Protein AF-A0A9E3K6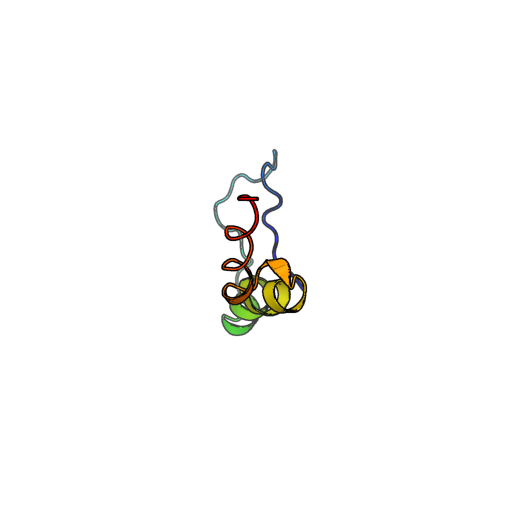D5-F1 (afdb_monomer)

Structure (mmCIF, N/CA/C/O backbone):
data_AF-A0A9E3K6D5-F1
#
_entry.id   AF-A0A9E3K6D5-F1
#
loop_
_atom_site.group_PDB
_atom_site.id
_atom_site.type_symbol
_atom_site.label_atom_id
_atom_site.label_alt_id
_atom_site.label_comp_id
_atom_site.label_asym_id
_atom_site.label_entity_id
_atom_site.label_seq_id
_atom_site.pdbx_PDB_ins_code
_atom_site.Cartn_x
_atom_site.Cartn_y
_atom_site.Cartn_z
_atom_site.occupancy
_atom_site.B_iso_or_equiv
_atom_site.auth_seq_id
_atom_site.auth_comp_id
_atom_site.auth_asym_id
_atom_site.auth_atom_id
_atom_site.pdbx_PDB_model_num
ATOM 1 N N . LEU A 1 1 ? -0.992 -12.111 2.621 1.00 84.38 1 LEU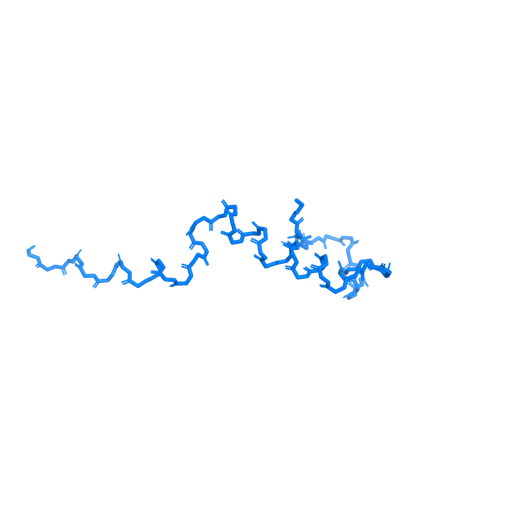 A N 1
ATOM 2 C CA . LEU A 1 1 ? -0.082 -11.299 1.782 1.00 84.38 1 LEU A CA 1
ATOM 3 C C . LEU A 1 1 ? -0.452 -9.832 1.951 1.00 84.38 1 LEU A C 1
ATOM 5 O O . LEU A 1 1 ? -1.618 -9.513 1.751 1.00 84.38 1 LEU A O 1
ATOM 9 N N . LEU A 1 2 ? 0.481 -8.981 2.370 1.00 91.38 2 LEU A N 1
ATOM 10 C CA . LEU A 1 2 ? 0.270 -7.538 2.536 1.00 91.38 2 LEU A CA 1
ATOM 11 C C . LEU A 1 2 ? 1.276 -6.790 1.656 1.00 91.38 2 LEU A C 1
ATOM 13 O O . LEU A 1 2 ? 2.387 -7.278 1.461 1.00 91.38 2 LEU A O 1
ATOM 17 N N . PHE A 1 3 ? 0.872 -5.634 1.134 1.00 90.12 3 PHE A N 1
ATOM 18 C CA . PHE A 1 3 ? 1.746 -4.734 0.384 1.00 90.12 3 PHE A CA 1
ATOM 19 C C . PHE A 1 3 ? 2.393 -3.690 1.310 1.00 90.12 3 PHE A C 1
ATOM 21 O O . PHE A 1 3 ? 1.721 -3.149 2.186 1.00 90.12 3 PHE A O 1
ATOM 28 N N . SER A 1 4 ? 3.680 -3.402 1.103 1.00 87.44 4 SER A N 1
ATOM 29 C CA . SER A 1 4 ? 4.426 -2.326 1.767 1.00 87.44 4 SER A CA 1
ATOM 30 C C . SER A 1 4 ? 5.403 -1.712 0.768 1.00 87.44 4 SER A C 1
ATOM 32 O O . SER A 1 4 ? 6.057 -2.450 0.035 1.00 87.44 4 SER A O 1
ATOM 34 N N . THR A 1 5 ? 5.500 -0.382 0.741 1.00 82.69 5 THR A N 1
ATOM 35 C CA . THR A 1 5 ? 6.514 0.346 -0.044 1.00 82.69 5 THR A CA 1
ATOM 36 C C . THR A 1 5 ? 7.854 0.447 0.679 1.00 82.69 5 THR A C 1
ATOM 38 O O . THR A 1 5 ? 8.853 0.776 0.051 1.00 82.69 5 THR A O 1
ATOM 41 N N . ASP A 1 6 ? 7.845 0.206 1.996 1.00 78.88 6 ASP A N 1
ATOM 42 C CA . ASP A 1 6 ? 9.009 0.225 2.889 1.00 78.88 6 ASP A CA 1
ATOM 43 C C . ASP A 1 6 ? 9.802 1.564 2.865 1.00 78.88 6 ASP A C 1
ATOM 45 O O . ASP A 1 6 ? 10.978 1.667 3.178 1.00 78.88 6 ASP A O 1
ATOM 49 N N . TYR A 1 7 ? 9.121 2.670 2.547 1.00 74.25 7 TYR A N 1
ATOM 50 C CA . TYR A 1 7 ? 9.713 4.014 2.503 1.00 74.25 7 TYR A CA 1
ATOM 51 C C . TYR A 1 7 ? 10.217 4.517 3.883 1.00 74.25 7 TYR A C 1
ATOM 53 O O . TYR A 1 7 ? 9.495 4.360 4.872 1.00 74.25 7 TYR A O 1
ATOM 61 N N . PRO A 1 8 ? 11.359 5.241 3.967 1.00 76.00 8 PRO A N 1
ATOM 62 C CA . PRO A 1 8 ? 12.264 5.632 2.883 1.00 76.00 8 PRO A CA 1
ATOM 63 C C . PRO A 1 8 ? 13.286 4.542 2.547 1.00 76.00 8 PRO A C 1
ATOM 65 O O . PRO A 1 8 ? 14.050 4.085 3.396 1.00 76.00 8 PRO A O 1
ATOM 68 N N . HIS A 1 9 ? 13.340 4.171 1.271 1.00 68.69 9 HIS A N 1
ATOM 69 C CA . HIS A 1 9 ? 14.348 3.269 0.729 1.00 68.69 9 HIS A CA 1
ATOM 70 C C . HIS A 1 9 ? 15.376 4.039 -0.085 1.00 68.69 9 HIS A C 1
ATOM 72 O O . HIS A 1 9 ? 15.018 4.802 -0.973 1.00 68.69 9 HIS A O 1
ATOM 78 N N . TRP A 1 10 ? 16.660 3.802 0.193 1.00 63.03 10 TRP A N 1
ATOM 79 C CA . TRP A 1 10 ? 17.774 4.383 -0.564 1.00 63.03 10 TRP A CA 1
ATOM 80 C C . TRP A 1 10 ? 17.779 3.912 -2.030 1.00 63.03 10 TRP A C 1
ATOM 82 O O . TRP A 1 10 ? 18.249 4.635 -2.897 1.00 63.03 10 TRP A O 1
ATOM 92 N N . GLN A 1 11 ? 17.281 2.704 -2.324 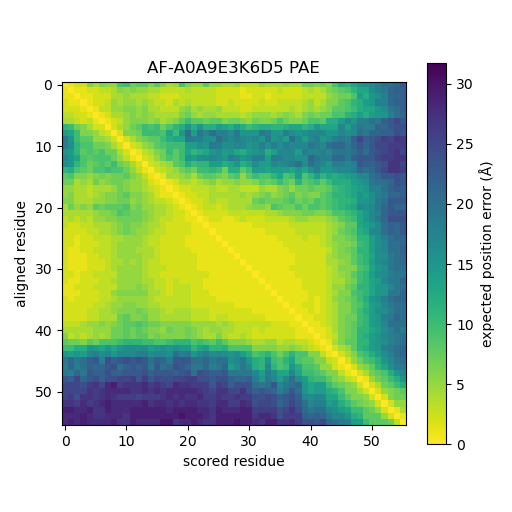1.00 66.94 11 GLN A N 1
ATOM 93 C CA . GLN A 1 11 ? 17.505 2.024 -3.608 1.00 66.94 11 GLN A CA 1
ATOM 94 C C . GLN A 1 11 ? 16.233 1.833 -4.453 1.00 66.94 11 GLN A C 1
ATOM 96 O O . GLN A 1 11 ? 16.095 0.836 -5.160 1.00 66.94 11 GLN A O 1
ATOM 101 N N . PHE A 1 12 ? 15.284 2.764 -4.372 1.00 66.81 12 PHE A N 1
ATOM 102 C CA . PHE A 1 12 ? 14.068 2.711 -5.180 1.00 66.81 12 PHE A CA 1
ATOM 103 C C . PHE A 1 12 ? 14.004 3.920 -6.121 1.00 66.81 12 PHE A C 1
ATOM 105 O O . PHE A 1 12 ? 13.502 4.975 -5.754 1.00 66.81 12 PHE A O 1
ATOM 112 N N . ASP A 1 13 ? 14.536 3.751 -7.334 1.00 64.19 13 ASP A N 1
ATOM 113 C CA . ASP A 1 13 ? 14.628 4.797 -8.370 1.00 64.19 13 ASP A CA 1
ATOM 114 C C . ASP A 1 13 ? 13.398 4.852 -9.308 1.00 64.19 13 ASP A C 1
ATOM 116 O O . ASP A 1 13 ? 13.458 5.464 -10.374 1.00 64.19 13 ASP A O 1
ATOM 120 N N . GLY A 1 14 ? 12.285 4.183 -8.978 1.00 67.81 14 GLY A N 1
ATOM 121 C CA . GLY A 1 14 ? 11.138 4.054 -9.888 1.00 67.81 14 GLY A CA 1
ATOM 122 C C . GLY A 1 14 ? 9.779 4.283 -9.234 1.00 67.81 14 GLY A C 1
ATOM 123 O O . GLY A 1 14 ? 9.604 4.036 -8.053 1.00 67.81 14 GLY A O 1
ATOM 124 N N . ASP A 1 15 ? 8.784 4.689 -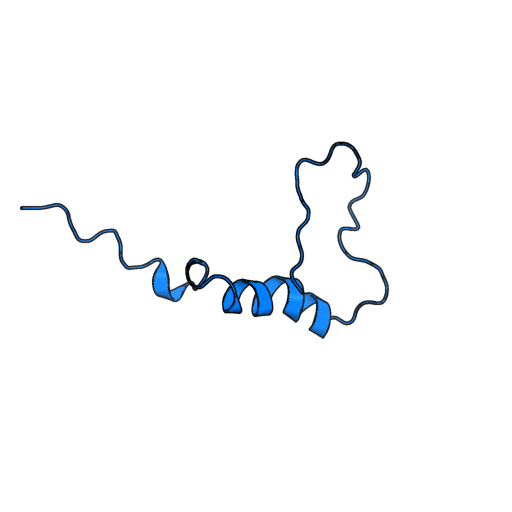10.023 1.00 70.50 15 ASP A N 1
ATOM 125 C CA . ASP A 1 15 ? 7.402 4.898 -9.550 1.00 70.50 15 ASP A CA 1
ATOM 126 C C . ASP A 1 15 ? 6.533 3.626 -9.632 1.00 70.50 15 ASP A C 1
ATOM 128 O O . ASP A 1 15 ? 5.384 3.589 -9.182 1.00 70.50 15 ASP A O 1
ATOM 132 N N . ALA A 1 16 ? 7.068 2.552 -10.223 1.00 76.88 16 ALA A N 1
ATOM 133 C CA . ALA A 1 16 ? 6.366 1.289 -10.423 1.00 76.88 16 ALA A CA 1
ATOM 134 C C . ALA A 1 16 ? 6.387 0.434 -9.145 1.00 76.88 16 ALA A C 1
ATOM 136 O O . ALA A 1 16 ? 7.116 -0.549 -9.036 1.00 76.88 16 ALA A O 1
ATOM 137 N N . ALA A 1 17 ? 5.565 0.813 -8.166 1.00 79.56 17 ALA A N 1
ATOM 138 C CA . ALA A 1 17 ? 5.482 0.136 -6.872 1.00 79.56 17 ALA A CA 1
ATOM 139 C C . ALA A 1 17 ? 4.847 -1.270 -6.940 1.00 79.56 17 ALA A C 1
ATOM 141 O O . ALA A 1 17 ? 5.004 -2.066 -6.016 1.00 79.56 17 ALA A O 1
ATOM 142 N N . LEU A 1 18 ? 4.129 -1.587 -8.023 1.00 85.31 18 LEU A N 1
ATOM 143 C CA . LEU A 1 18 ? 3.483 -2.883 -8.228 1.00 85.31 18 LEU A CA 1
ATOM 144 C C . LEU A 1 18 ? 4.069 -3.613 -9.446 1.00 85.31 18 LEU A C 1
ATOM 146 O O . LEU A 1 18 ? 4.284 -2.989 -10.487 1.00 85.31 18 LEU A O 1
ATOM 150 N N . PRO A 1 19 ? 4.278 -4.939 -9.356 1.00 82.94 19 PRO A N 1
ATOM 151 C CA . PRO A 1 19 ? 4.732 -5.735 -10.488 1.00 82.94 19 PRO A CA 1
ATOM 152 C C . PRO A 1 19 ? 3.662 -5.810 -11.585 1.00 82.94 19 PRO A C 1
ATOM 154 O O . PRO A 1 19 ? 2.467 -5.934 -11.313 1.00 82.94 19 PRO A O 1
ATOM 157 N N . MET A 1 20 ? 4.103 -5.791 -12.842 1.00 85.75 20 MET A N 1
ATOM 158 C CA . MET A 1 20 ? 3.240 -5.993 -14.010 1.00 85.75 20 MET A CA 1
ATOM 159 C C . MET A 1 20 ? 2.630 -7.406 -14.005 1.00 85.75 20 MET A C 1
ATOM 161 O O . MET 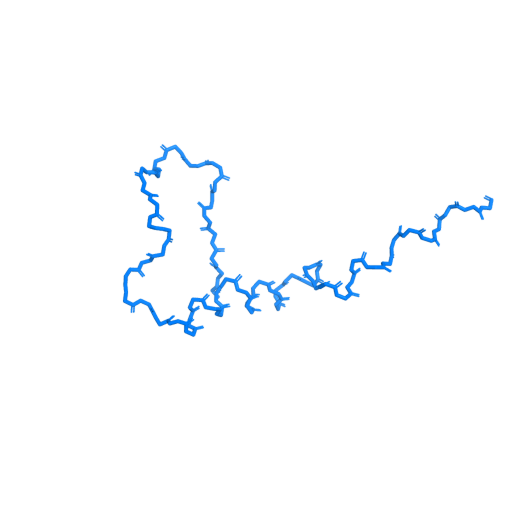A 1 20 ? 3.287 -8.372 -13.624 1.00 85.75 20 MET A O 1
ATOM 165 N N . GLY A 1 21 ? 1.386 -7.542 -14.473 1.00 89.00 21 GLY A N 1
ATOM 166 C CA . GLY A 1 21 ? 0.726 -8.846 -14.648 1.00 89.00 21 GLY A CA 1
ATOM 167 C C . GLY A 1 21 ? -0.008 -9.390 -13.416 1.00 89.00 21 GLY A C 1
ATOM 168 O O . GLY A 1 21 ? -0.559 -10.488 -13.473 1.00 89.00 21 GLY A O 1
ATOM 169 N N . ILE A 1 22 ? -0.063 -8.632 -12.319 1.00 91.81 22 ILE A N 1
ATOM 170 C CA . ILE A 1 22 ? -0.923 -8.949 -11.176 1.00 91.81 22 ILE A CA 1
ATOM 171 C C . ILE A 1 22 ? -2.383 -8.565 -11.469 1.00 91.81 22 ILE A C 1
ATOM 173 O O . ILE A 1 22 ? -2.653 -7.529 -12.076 1.00 91.81 22 ILE A O 1
ATOM 177 N N . SER A 1 23 ? -3.343 -9.391 -11.041 1.00 94.25 23 SER A N 1
ATOM 178 C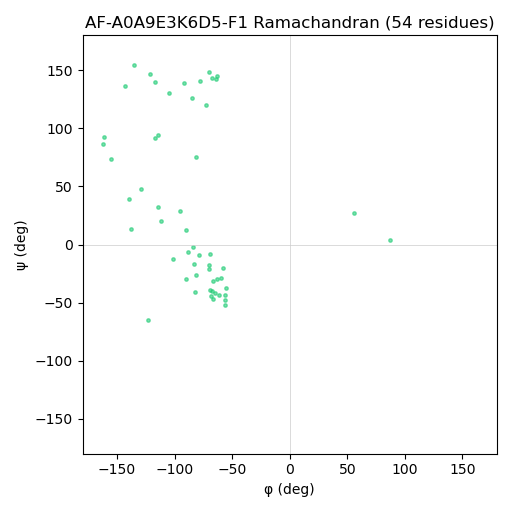 CA . SER A 1 23 ? -4.764 -9.074 -11.220 1.00 94.25 23 SER A CA 1
ATOM 179 C C . SER A 1 23 ? -5.201 -7.914 -10.322 1.00 94.25 23 SER A C 1
ATOM 181 O O . SER A 1 23 ? -4.726 -7.770 -9.192 1.00 94.25 23 SER A O 1
ATOM 183 N N . SER A 1 24 ? -6.167 -7.120 -10.792 1.00 93.69 24 SER A N 1
ATOM 184 C CA . SER A 1 24 ? -6.780 -6.028 -10.021 1.00 93.69 24 SER A CA 1
ATOM 185 C C . SER A 1 24 ? -7.347 -6.500 -8.682 1.00 93.69 24 SER A C 1
ATOM 187 O O . SER A 1 24 ? -7.227 -5.810 -7.670 1.00 93.69 24 SER A O 1
ATOM 189 N N . ASP A 1 25 ? -7.918 -7.703 -8.660 1.00 96.12 25 ASP A N 1
ATOM 190 C CA . ASP A 1 25 ? -8.512 -8.284 -7.458 1.00 96.12 25 ASP A CA 1
ATOM 191 C C . ASP A 1 25 ? -7.446 -8.602 -6.414 1.00 96.12 25 ASP A C 1
ATOM 193 O O . ASP A 1 25 ? -7.634 -8.350 -5.222 1.00 96.12 25 ASP A O 1
ATOM 197 N N . LEU A 1 26 ? -6.291 -9.116 -6.852 1.00 94.94 26 LEU A N 1
ATOM 198 C CA . LEU A 1 26 ? -5.190 -9.386 -5.941 1.00 94.94 26 LEU A CA 1
ATOM 199 C C . LEU A 1 26 ? -4.576 -8.083 -5.424 1.00 94.94 26 LEU A C 1
ATOM 201 O O . LEU A 1 26 ? -4.300 -8.001 -4.230 1.00 94.94 26 LEU A O 1
ATOM 205 N N . VAL A 1 27 ? -4.439 -7.060 -6.276 1.00 94.56 27 VAL A N 1
ATOM 206 C CA . VAL A 1 27 ? -3.993 -5.714 -5.871 1.00 94.56 27 VAL A CA 1
ATOM 207 C C . VAL A 1 27 ? -4.895 -5.162 -4.772 1.00 94.56 27 VAL A C 1
ATOM 209 O O . VAL A 1 27 ? -4.413 -4.809 -3.694 1.00 94.56 27 VAL A O 1
ATOM 212 N N . ARG A 1 28 ? -6.215 -5.173 -4.990 1.00 95.50 28 ARG A N 1
ATOM 213 C CA . ARG A 1 28 ? -7.188 -4.745 -3.981 1.00 95.50 28 ARG A CA 1
ATOM 214 C C . ARG A 1 28 ? -7.019 -5.533 -2.681 1.00 95.50 28 ARG A C 1
ATOM 216 O O . ARG A 1 28 ? -6.943 -4.944 -1.601 1.00 95.50 28 ARG A O 1
ATOM 223 N N . LYS A 1 29 ? -6.916 -6.857 -2.782 1.00 96.75 29 LYS A N 1
ATOM 224 C CA . LYS A 1 29 ? -6.834 -7.739 -1.620 1.00 96.75 29 LYS A CA 1
ATOM 225 C C . LYS A 1 29 ? -5.595 -7.465 -0.764 1.00 96.75 29 LYS A C 1
ATOM 227 O O . LYS A 1 29 ? -5.701 -7.446 0.457 1.00 96.75 29 LYS A O 1
ATOM 232 N N . ILE A 1 30 ? -4.424 -7.256 -1.367 1.00 95.75 30 ILE A N 1
ATOM 233 C CA . ILE A 1 30 ? -3.169 -7.060 -0.617 1.00 95.75 30 ILE A CA 1
ATOM 234 C C . ILE A 1 30 ? -2.982 -5.632 -0.099 1.00 95.75 30 ILE A C 1
ATOM 236 O O . ILE A 1 30 ? -2.294 -5.456 0.906 1.00 95.75 30 ILE A O 1
ATOM 240 N N . MET A 1 31 ? -3.581 -4.637 -0.764 1.00 93.94 31 MET A N 1
ATOM 241 C CA . MET A 1 31 ? -3.470 -3.224 -0.385 1.00 93.94 31 MET A CA 1
ATOM 242 C C . MET A 1 31 ? -4.557 -2.775 0.596 1.00 93.94 31 MET A C 1
ATOM 244 O O . MET A 1 31 ? -4.315 -1.862 1.378 1.00 93.94 31 MET A O 1
ATOM 248 N N . ILE A 1 32 ? -5.745 -3.387 0.558 1.00 93.81 32 ILE A N 1
ATOM 249 C CA . ILE A 1 32 ? -6.917 -2.914 1.310 1.00 93.81 32 ILE A CA 1
ATOM 250 C C . 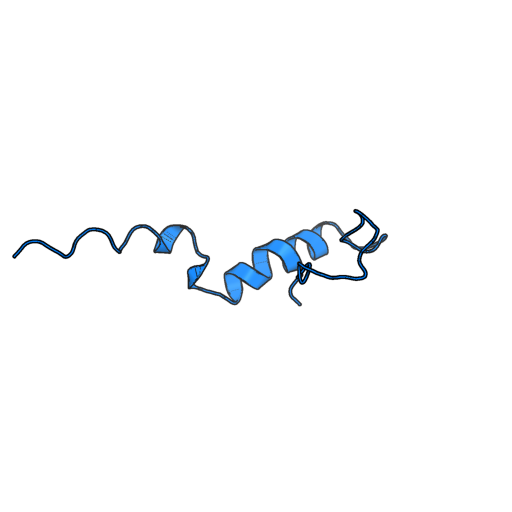ILE A 1 32 ? -7.455 -4.015 2.221 1.00 93.81 32 ILE A C 1
ATOM 252 O O . ILE A 1 32 ? -7.394 -3.894 3.445 1.00 93.81 32 ILE A O 1
ATOM 256 N N . ASP A 1 33 ? -7.955 -5.107 1.640 1.00 95.31 33 ASP A N 1
ATOM 257 C CA . ASP A 1 33 ? -8.769 -6.063 2.397 1.00 95.31 33 ASP A CA 1
ATOM 258 C C . ASP A 1 33 ? -7.934 -6.820 3.451 1.00 95.31 33 ASP A C 1
ATOM 260 O O . ASP A 1 33 ? -8.335 -6.925 4.611 1.00 95.31 33 ASP A O 1
ATOM 264 N N . ASN A 1 34 ? -6.734 -7.294 3.091 1.00 96.19 34 ASN A N 1
ATOM 265 C CA . ASN A 1 34 ? -5.853 -8.008 4.018 1.00 96.19 34 ASN A CA 1
ATOM 266 C C . ASN A 1 34 ? -5.325 -7.098 5.146 1.00 96.19 34 ASN A C 1
ATOM 268 O O . ASN A 1 34 ? -5.404 -7.523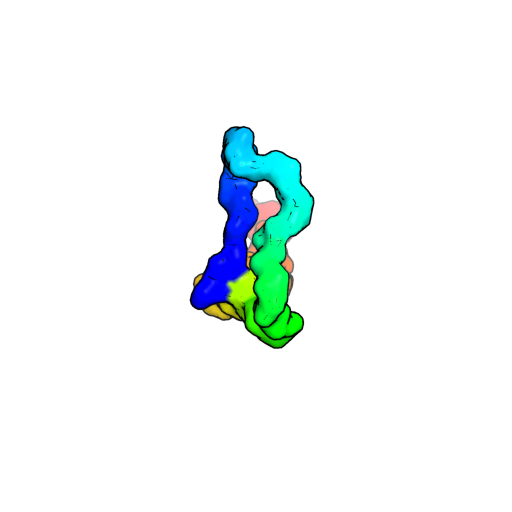 6.302 1.00 96.19 34 ASN A O 1
ATOM 272 N N . PRO A 1 35 ? -4.814 -5.871 4.891 1.00 94.69 35 PRO A N 1
ATOM 273 C CA . PRO A 1 35 ? -4.440 -4.947 5.963 1.00 94.69 35 PRO A CA 1
ATOM 274 C C . PRO A 1 35 ? -5.585 -4.629 6.930 1.00 94.69 35 PRO A C 1
ATOM 276 O O . PRO A 1 35 ? -5.371 -4.661 8.141 1.00 94.69 35 PRO A O 1
ATOM 279 N N . LEU A 1 36 ? -6.803 -4.389 6.429 1.00 94.06 36 LEU A N 1
ATOM 280 C CA . LEU A 1 36 ? -7.970 -4.137 7.281 1.00 94.06 36 LEU A CA 1
ATOM 281 C C . LEU A 1 36 ? -8.347 -5.363 8.119 1.00 94.06 36 LEU A C 1
ATOM 283 O O . LEU A 1 36 ? -8.651 -5.227 9.302 1.00 94.06 36 LEU A O 1
ATOM 287 N N . ALA A 1 37 ?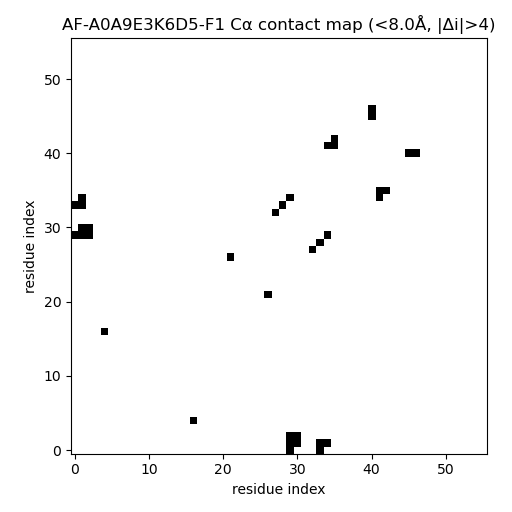 -8.303 -6.564 7.542 1.00 93.94 37 ALA A N 1
ATOM 288 C CA . ALA A 1 37 ? -8.560 -7.796 8.285 1.00 93.94 37 ALA A CA 1
ATOM 289 C C . ALA A 1 37 ? -7.477 -8.086 9.343 1.00 93.94 37 ALA A C 1
ATOM 291 O O . ALA A 1 37 ? -7.773 -8.659 10.388 1.00 93.94 37 ALA A O 1
ATOM 292 N N . THR A 1 38 ? -6.233 -7.673 9.085 1.00 93.81 38 THR A N 1
ATOM 293 C CA . THR A 1 38 ? -5.081 -7.935 9.964 1.00 93.81 38 THR A CA 1
ATOM 294 C C . THR A 1 38 ? -4.996 -6.931 11.115 1.00 93.81 38 THR A C 1
ATOM 296 O O . THR A 1 38 ? -4.710 -7.305 12.250 1.00 93.81 38 THR A O 1
ATOM 299 N N . TYR A 1 39 ? -5.249 -5.648 10.847 1.00 92.06 39 TYR A N 1
ATOM 300 C CA . TYR A 1 39 ? -5.068 -4.570 11.815 1.00 92.06 39 TYR A CA 1
ATOM 301 C C . TYR A 1 39 ? -6.410 -3.933 12.184 1.00 92.06 39 TYR A C 1
ATOM 303 O O . TYR A 1 39 ? -6.847 -2.963 11.566 1.00 92.06 39 TYR A O 1
ATOM 311 N N . SER A 1 40 ? -7.034 -4.400 13.271 1.00 89.06 40 SER A N 1
ATOM 312 C CA . SER A 1 40 ? -8.342 -3.892 13.731 1.00 89.06 40 SER A CA 1
ATOM 313 C C . SER A 1 40 ? -8.370 -2.384 14.019 1.00 89.06 40 SER A C 1
ATOM 315 O O . SER A 1 40 ? -9.441 -1.786 14.055 1.00 89.06 40 SER A O 1
ATOM 317 N N . ARG A 1 41 ? -7.207 -1.755 14.247 1.00 89.44 41 ARG A N 1
ATOM 318 C CA . ARG A 1 41 ? -7.078 -0.301 14.452 1.00 89.44 41 ARG A CA 1
ATOM 319 C C . ARG A 1 41 ? -7.322 0.526 13.186 1.00 89.44 41 ARG A C 1
ATOM 321 O O . ARG A 1 41 ? -7.603 1.707 13.297 1.00 89.44 41 ARG A O 1
ATOM 328 N N . LEU A 1 42 ? -7.193 -0.082 12.007 1.00 87.62 42 LEU A N 1
ATOM 329 C CA . LEU A 1 42 ? -7.381 0.590 10.720 1.00 87.62 42 LEU A CA 1
ATOM 330 C C . LEU A 1 42 ? -8.855 0.650 10.299 1.00 87.62 42 LEU A C 1
ATOM 332 O O . LEU A 1 42 ? -9.173 1.205 9.253 1.00 87.62 42 LEU A O 1
ATOM 336 N N . HIS A 1 43 ? -9.765 0.068 11.088 1.00 85.62 43 HIS A N 1
ATOM 337 C CA . HIS A 1 43 ? -11.191 0.093 10.784 1.00 85.62 43 HIS A CA 1
ATOM 338 C C . HIS A 1 43 ? -11.753 1.498 11.027 1.00 85.62 43 HIS A C 1
ATOM 340 O O . HIS A 1 43 ? -11.727 1.960 12.171 1.00 85.62 43 HIS A O 1
ATOM 346 N N . PRO A 1 44 ? -12.319 2.161 10.002 1.00 72.12 44 PRO A N 1
ATOM 347 C CA . PRO A 1 44 ? -12.803 3.537 10.119 1.00 72.12 44 PRO A CA 1
ATOM 348 C C . PRO A 1 44 ? -13.898 3.697 11.186 1.00 72.12 44 PRO A C 1
ATOM 350 O O . PRO A 1 44 ? -13.958 4.722 11.852 1.00 72.12 44 PRO A O 1
ATOM 353 N N . ALA A 1 45 ? -14.687 2.651 11.453 1.00 66.88 45 ALA A N 1
ATOM 354 C CA . ALA A 1 45 ? -15.703 2.647 12.511 1.00 66.88 45 ALA A CA 1
ATOM 355 C C . ALA A 1 45 ? -15.134 2.661 13.949 1.00 66.88 45 ALA A C 1
ATOM 357 O O . ALA A 1 45 ? -15.891 2.758 14.914 1.00 66.88 45 ALA A O 1
ATOM 358 N N . LYS A 1 46 ? -13.815 2.505 14.132 1.00 58.16 46 LYS A N 1
ATOM 359 C CA . LYS A 1 46 ? -13.176 2.474 15.457 1.00 58.16 46 LYS A CA 1
ATOM 360 C C . LYS A 1 46 ? -12.497 3.792 15.839 1.00 58.16 46 LYS A C 1
ATOM 362 O O . LYS A 1 46 ? -12.181 3.952 17.013 1.00 58.16 46 LYS A O 1
ATOM 367 N N . LEU A 1 47 ? -12.314 4.721 14.897 1.00 58.41 47 LEU A N 1
ATOM 368 C CA . LEU A 1 47 ? -11.611 5.987 15.140 1.00 58.41 47 LEU A CA 1
ATOM 369 C C . LEU A 1 47 ? -12.466 7.059 15.853 1.00 58.41 47 LEU A C 1
ATOM 371 O O . LEU A 1 47 ? -11.918 8.058 16.292 1.00 58.41 47 LEU A O 1
ATOM 375 N N . ASP A 1 48 ? -13.773 6.833 16.022 1.00 59.38 48 ASP A N 1
ATOM 376 C CA . ASP A 1 48 ? -14.746 7.786 16.598 1.00 59.38 48 ASP A CA 1
ATOM 377 C C . ASP A 1 48 ? -15.004 7.590 18.114 1.00 59.38 48 ASP A C 1
ATOM 379 O O . ASP A 1 48 ? -16.108 7.786 18.612 1.00 59.38 48 ASP A O 1
ATOM 383 N N . ARG A 1 49 ? -14.033 7.078 18.886 1.00 58.91 49 ARG A N 1
ATOM 384 C CA . ARG A 1 49 ? -14.265 6.720 20.309 1.00 58.91 49 ARG A CA 1
ATOM 385 C C . ARG A 1 49 ? -13.124 7.066 21.266 1.00 58.91 49 ARG A C 1
ATOM 387 O O . ARG A 1 49 ? -12.840 6.290 22.173 1.00 58.91 49 ARG A O 1
ATOM 394 N N . SER A 1 50 ? -12.467 8.211 21.093 1.00 55.62 50 SER A N 1
ATOM 395 C CA . SER A 1 50 ? -11.446 8.655 22.060 1.00 55.62 50 SER A CA 1
ATOM 396 C C . SER A 1 50 ? -11.464 10.141 22.436 1.00 55.62 50 SER A C 1
ATOM 398 O O . SER A 1 50 ? -10.517 10.587 23.070 1.00 55.62 50 SER A O 1
ATOM 400 N N . GLU A 1 51 ? -12.516 10.907 22.122 1.00 54.34 51 GLU A N 1
ATOM 401 C CA . GLU A 1 51 ? -12.601 12.337 22.501 1.00 54.34 51 GLU A CA 1
ATOM 402 C C . GLU A 1 51 ? -13.678 12.661 23.553 1.00 54.34 51 GLU A C 1
ATOM 404 O O . GLU A 1 51 ? -14.084 13.808 23.700 1.00 54.34 51 GLU A O 1
ATOM 409 N N . GLN A 1 52 ? -14.149 11.677 24.322 1.00 49.56 52 GLN A N 1
ATOM 410 C CA . GLN A 1 52 ? -15.190 11.890 25.340 1.00 49.56 52 GLN A CA 1
ATOM 411 C C . GLN A 1 52 ? -14.779 11.317 26.705 1.00 49.56 52 GLN A C 1
ATOM 413 O O . GLN A 1 52 ? -15.552 10.600 27.323 1.00 49.56 52 GLN A O 1
ATOM 418 N N . GLU A 1 53 ? -13.562 11.588 27.191 1.00 53.34 53 GLU A N 1
ATOM 419 C CA . GLU A 1 53 ? -13.237 11.321 28.605 1.00 53.34 53 GLU A CA 1
ATOM 420 C C . GLU A 1 53 ? -12.082 12.201 29.116 1.00 53.34 53 GLU A C 1
ATOM 422 O O . GLU A 1 53 ? -10.948 11.768 29.287 1.00 53.34 53 GLU A O 1
ATOM 427 N N . THR A 1 54 ? -12.366 13.490 29.326 1.00 51.78 54 THR A N 1
ATOM 428 C CA . THR A 1 54 ? -11.687 14.355 30.313 1.00 51.78 54 THR A CA 1
ATOM 429 C C . THR A 1 54 ? -12.578 15.570 30.558 1.00 51.78 54 THR A C 1
ATOM 431 O O . THR A 1 54 ? -12.485 16.593 29.891 1.00 51.78 54 THR A O 1
ATOM 434 N N . THR A 1 55 ? -13.519 15.419 31.485 1.00 46.50 55 THR A N 1
ATOM 435 C CA . THR A 1 55 ? -14.023 16.483 32.365 1.00 46.50 55 THR A CA 1
ATOM 436 C C . THR A 1 55 ? -14.707 15.778 33.527 1.00 46.50 55 THR A C 1
ATOM 438 O O . THR A 1 55 ? -15.879 15.411 33.444 1.00 46.50 55 THR A O 1
ATOM 441 N N . GLN A 1 56 ? -13.947 15.556 34.594 1.00 47.25 56 GLN A N 1
ATOM 442 C CA . GLN A 1 56 ? -14.464 15.584 35.954 1.00 47.25 56 GLN A CA 1
ATOM 443 C C . GLN A 1 56 ? -13.337 15.975 36.904 1.00 47.25 56 GLN A C 1
ATOM 445 O O . GLN A 1 56 ? -12.206 15.488 36.686 1.00 47.25 56 GLN A O 1
#

Sequence (56 aa):
LLFSTDYPHWQFDGDAALPMGISSDLVRKIMIDNPLATYSRLHPAKLDRSEQETTQ

Mean predicted aligned error: 9.93 Å

Foldseek 3Di:
DAADQPPPDPPDPDPCSDDPPDDPVVVCCRHPVVVCVPDVVPPPVPPPPDPPDDDD

pLDDT: mean 78.89, std 15.65, range [46.5, 96.75]

Radius of gyration: 17.07 Å; Cα contacts (8 Å, |Δi|>4): 18; chains: 1; bounding box: 34×28×51 Å

Secondary structure (DSSP, 8-state):
------SS-TT---S--S-TT--HHHHHIIIIIHHHHH-GGG-GGGSSSSSS----

Solvent-accessible surface area (backbone atoms only — not comparable to full-atom values): 4012 Å² total; per-residue (Å²): 115,73,69,79,86,70,75,89,57,95,86,65,94,68,89,75,87,65,74,85,90,65,53,69,67,55,53,48,37,24,68,46,54,41,48,45,73,71,36,71,85,69,37,77,90,62,74,84,76,80,90,87,85,88,86,132